Protein AF-A0A454TM75-F1 (afdb_monomer_lite)

Organism: NCBI:txid1310165

Sequence (75 aa):
MEEWTQVSPYGWTHPSGWAIALMNVHGQAGYMLSCNAFIHGPFDKLWDAQARHAILAPSTTVREGASKEDEARCA

Radius of gyration: 13.9 Å; chains: 1; bounding box: 32×20×44 Å

Secondary structure (DSSP, 8-state):
----EEEETTEEE-TTS-EEEEEEETTEEEEEEEETTEEEEEESSHHHHHHHHHHHS-------S-----SSS--

pLDDT: mean 79.39, std 19.52, range [37.41, 95.31]

Structure (mmCIF, N/CA/C/O backbone):
data_AF-A0A454TM75-F1
#
_entry.id   AF-A0A454TM75-F1
#
loop_
_atom_site.group_PDB
_atom_site.id
_atom_site.type_symbol
_atom_site.label_atom_id
_atom_site.label_alt_id
_atom_site.label_comp_id
_atom_site.label_asym_id
_atom_site.label_entity_id
_atom_site.label_seq_id
_atom_site.pdbx_PDB_ins_code
_atom_site.Cartn_x
_atom_site.Cartn_y
_atom_site.Cartn_z
_atom_site.occupancy
_atom_site.B_iso_or_equiv
_atom_site.auth_seq_id
_atom_site.auth_comp_id
_atom_site.auth_asym_id
_atom_site.auth_atom_id
_atom_site.pdbx_PDB_model_num
ATOM 1 N N . MET A 1 1 ? -1.236 11.054 -11.326 1.00 49.91 1 MET A N 1
ATOM 2 C CA . MET A 1 1 ? -1.778 10.437 -10.091 1.00 49.91 1 MET A CA 1
ATOM 3 C C . MET A 1 1 ? -2.754 9.316 -10.480 1.00 49.91 1 MET A C 1
ATOM 5 O O . MET A 1 1 ? -3.813 9.206 -9.889 1.00 49.91 1 MET A O 1
ATOM 9 N N . GLU A 1 2 ? -2.435 8.512 -11.505 1.00 57.47 2 GLU A N 1
ATOM 10 C CA . GLU A 1 2 ? -3.419 7.633 -12.178 1.00 57.47 2 GLU A CA 1
ATOM 11 C C . GLU A 1 2 ? -2.972 6.165 -12.289 1.00 57.47 2 GLU A C 1
ATOM 13 O O . GLU A 1 2 ? -3.587 5.383 -13.000 1.00 57.47 2 GLU A O 1
ATOM 18 N N . GLU A 1 3 ? -1.922 5.751 -11.577 1.00 81.62 3 GLU A N 1
ATOM 19 C CA . GLU A 1 3 ? -1.363 4.399 -11.758 1.00 81.62 3 GLU A CA 1
ATOM 20 C C . GLU A 1 3 ? -1.750 3.412 -10.642 1.00 81.62 3 GLU A C 1
ATOM 22 O O . GLU A 1 3 ? -1.484 2.217 -10.742 1.00 81.62 3 GLU A O 1
ATOM 27 N N . TRP A 1 4 ? -2.424 3.872 -9.584 1.00 88.81 4 TRP A N 1
ATOM 28 C CA . TRP A 1 4 ? -2.875 3.008 -8.490 1.00 88.81 4 TRP A CA 1
ATOM 29 C C . TRP A 1 4 ? -4.322 2.569 -8.699 1.00 88.81 4 TRP A C 1
ATOM 31 O O . TRP A 1 4 ? -5.246 3.374 -8.605 1.00 88.81 4 TRP A O 1
ATOM 41 N N . THR A 1 5 ? -4.525 1.274 -8.933 1.00 92.94 5 THR A N 1
ATOM 42 C CA . THR A 1 5 ? -5.857 0.666 -9.028 1.00 92.94 5 THR A CA 1
ATOM 43 C C . THR A 1 5 ? -6.272 0.135 -7.667 1.00 92.94 5 THR A C 1
ATOM 45 O O . THR A 1 5 ? -5.569 -0.686 -7.080 1.00 92.94 5 THR A O 1
ATOM 48 N N . GLN A 1 6 ? -7.418 0.577 -7.157 1.00 94.31 6 GLN A N 1
ATOM 49 C CA . GLN A 1 6 ? -7.979 0.006 -5.938 1.00 94.31 6 GLN A CA 1
ATOM 50 C C . GLN A 1 6 ? -8.615 -1.354 -6.250 1.00 94.31 6 GLN A C 1
ATOM 52 O O . GLN A 1 6 ? -9.579 -1.434 -7.005 1.00 94.31 6 GLN A O 1
ATOM 57 N N . VAL A 1 7 ? -8.077 -2.421 -5.661 1.00 93.44 7 VAL A N 1
ATOM 58 C CA . VAL A 1 7 ? -8.569 -3.800 -5.845 1.00 93.44 7 VAL A CA 1
ATOM 59 C C . VAL A 1 7 ? -9.452 -4.262 -4.688 1.00 93.44 7 VAL A C 1
ATOM 61 O O . VAL A 1 7 ? -10.188 -5.236 -4.813 1.00 93.44 7 VAL A O 1
ATOM 64 N N . SER A 1 8 ? -9.393 -3.568 -3.548 1.00 92.31 8 SER A N 1
ATOM 65 C CA . SER A 1 8 ? -10.251 -3.823 -2.390 1.00 92.31 8 SER A CA 1
ATOM 66 C C . SER A 1 8 ? -10.408 -2.561 -1.527 1.00 92.31 8 SER A C 1
ATOM 68 O O . SER A 1 8 ? -9.630 -1.614 -1.682 1.00 92.31 8 SER A O 1
ATOM 70 N N . PRO A 1 9 ? -11.351 -2.529 -0.564 1.00 91.12 9 PRO A N 1
ATOM 71 C CA . PRO A 1 9 ? -11.505 -1.398 0.360 1.00 91.12 9 PRO A CA 1
ATOM 72 C C . PRO A 1 9 ? -10.232 -1.036 1.138 1.00 91.12 9 PRO A C 1
ATOM 74 O O . PRO A 1 9 ? -10.091 0.095 1.591 1.00 91.12 9 PRO A O 1
ATOM 77 N N . TYR A 1 10 ? -9.300 -1.983 1.258 1.00 93.19 10 TYR A N 1
ATOM 78 C CA . TYR A 1 10 ? -8.056 -1.841 2.007 1.00 93.19 10 TYR A CA 1
ATOM 79 C C . TYR A 1 10 ? -6.814 -2.046 1.135 1.00 93.19 10 TYR A C 1
ATOM 81 O O . TYR A 1 10 ? -5.733 -2.225 1.680 1.00 93.19 10 TYR A O 1
ATOM 89 N N . GLY A 1 11 ? -6.930 -2.084 -0.196 1.00 94.50 11 GLY A N 1
ATOM 90 C CA . GLY A 1 11 ? -5.826 -2.524 -1.048 1.00 94.50 11 GLY A CA 1
ATOM 91 C C . GLY A 1 11 ? -5.781 -1.858 -2.414 1.00 94.50 11 GLY A C 1
ATOM 92 O O . GLY A 1 11 ? -6.794 -1.776 -3.113 1.00 94.50 11 GLY A O 1
ATOM 93 N N . TRP A 1 12 ? -4.577 -1.459 -2.811 1.00 95.19 12 TRP A N 1
ATOM 94 C CA . TRP A 1 12 ? -4.256 -0.849 -4.095 1.00 95.19 12 TRP A CA 1
ATOM 95 C C . TRP A 1 12 ? -3.094 -1.586 -4.751 1.00 95.19 12 TRP A C 1
ATOM 97 O O . TRP A 1 12 ? -2.166 -2.023 -4.076 1.00 95.19 12 TRP A O 1
ATOM 107 N N . THR A 1 13 ? -3.117 -1.685 -6.071 1.00 93.62 13 THR A N 1
ATOM 108 C CA . THR A 1 13 ? -2.051 -2.292 -6.870 1.00 93.62 13 THR A CA 1
ATOM 109 C C . THR A 1 13 ? -1.579 -1.334 -7.948 1.00 93.6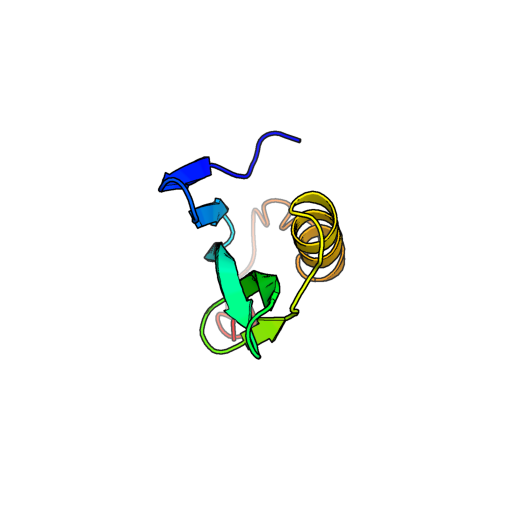2 13 THR A C 1
ATOM 111 O O . THR A 1 13 ? -2.365 -0.545 -8.475 1.00 93.62 13 THR A O 1
ATOM 114 N N . HIS A 1 14 ? -0.308 -1.449 -8.302 1.00 90.56 14 HIS A N 1
ATOM 115 C CA . HIS A 1 14 ? 0.361 -0.661 -9.322 1.00 90.56 14 HIS A CA 1
ATOM 116 C C . HIS A 1 14 ? 0.850 -1.565 -10.466 1.00 90.56 14 HIS A C 1
ATOM 118 O O . HIS A 1 14 ? 1.397 -2.636 -10.185 1.00 90.56 14 HIS A O 1
ATOM 124 N N . PRO A 1 15 ? 0.759 -1.146 -11.743 1.00 87.38 15 PRO A N 1
ATOM 125 C CA . PRO A 1 15 ? 1.270 -1.907 -12.889 1.00 87.38 15 PRO A CA 1
ATOM 126 C C . PRO A 1 15 ? 2.755 -2.284 -12.800 1.00 87.38 15 PRO A C 1
ATOM 128 O O . PRO A 1 15 ? 3.187 -3.253 -13.414 1.00 87.38 15 PRO A O 1
ATOM 131 N N . SER A 1 16 ? 3.545 -1.548 -12.013 1.00 84.19 16 SER A N 1
ATOM 132 C CA . SER A 1 16 ? 4.960 -1.865 -11.767 1.00 84.19 16 SER A CA 1
ATOM 133 C C . SER A 1 16 ? 5.187 -3.014 -10.771 1.00 84.19 16 SER A C 1
ATOM 135 O O . SER A 1 16 ? 6.327 -3.236 -10.374 1.00 84.19 16 SER A O 1
ATOM 137 N N . GLY A 1 17 ? 4.131 -3.712 -10.336 1.00 87.69 17 GLY A N 1
ATOM 138 C CA . GLY A 1 17 ? 4.207 -4.849 -9.409 1.00 87.69 17 GLY A CA 1
ATOM 139 C C . GLY A 1 17 ? 4.157 -4.473 -7.925 1.00 87.69 17 GLY A C 1
ATOM 140 O O . GLY A 1 17 ? 4.356 -5.330 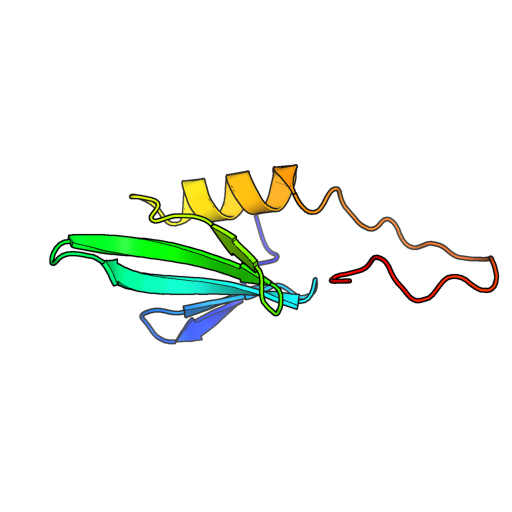-7.070 1.00 87.69 17 GLY A O 1
ATOM 141 N N . TRP A 1 18 ? 3.888 -3.206 -7.608 1.00 92.38 18 TRP A N 1
ATOM 142 C CA . TRP A 1 18 ? 3.780 -2.739 -6.227 1.00 92.38 18 TRP A CA 1
ATOM 143 C C . TRP A 1 18 ? 2.346 -2.834 -5.718 1.00 92.38 18 TRP A C 1
ATOM 145 O O . TRP A 1 18 ? 1.388 -2.668 -6.473 1.00 92.38 18 TRP A O 1
ATOM 155 N N . ALA A 1 19 ? 2.197 -3.048 -4.418 1.00 94.12 19 ALA A N 1
ATOM 156 C CA . ALA A 1 19 ? 0.914 -3.078 -3.739 1.00 94.12 19 ALA A CA 1
ATOM 157 C C . ALA A 1 19 ? 0.950 -2.214 -2.478 1.00 94.12 19 ALA A C 1
ATOM 159 O O . ALA A 1 19 ? 1.955 -2.168 -1.769 1.00 94.12 19 ALA A O 1
ATOM 160 N N . ILE A 1 20 ? -0.164 -1.551 -2.185 1.00 95.31 20 ILE A N 1
ATOM 161 C CA . ILE A 1 20 ? -0.405 -0.866 -0.919 1.00 95.31 20 ILE A CA 1
ATOM 162 C C . ILE A 1 20 ? -1.554 -1.574 -0.218 1.00 95.31 20 ILE A C 1
ATOM 164 O O . ILE A 1 20 ? -2.599 -1.798 -0.824 1.00 95.31 20 ILE A O 1
ATOM 168 N N . ALA A 1 21 ? -1.385 -1.881 1.061 1.00 95.12 21 ALA A N 1
ATOM 169 C CA . ALA A 1 21 ? -2.434 -2.443 1.897 1.00 95.12 21 ALA A CA 1
ATOM 170 C C . ALA A 1 21 ? -2.637 -1.595 3.155 1.00 95.12 21 ALA A C 1
ATOM 172 O O . ALA A 1 21 ? -1.673 -1.227 3.820 1.00 95.12 21 ALA A O 1
ATOM 173 N N . LEU A 1 22 ? -3.887 -1.303 3.498 1.00 95.25 22 LEU A N 1
ATOM 174 C CA . LEU A 1 22 ? -4.273 -0.704 4.768 1.00 95.25 22 LEU A CA 1
ATOM 175 C C . LEU A 1 22 ? -4.446 -1.824 5.796 1.00 95.25 22 LEU A C 1
ATOM 177 O O . LEU A 1 22 ? -5.317 -2.682 5.656 1.00 95.25 22 LEU A O 1
ATOM 181 N N . MET A 1 23 ? -3.595 -1.830 6.816 1.00 93.44 23 MET A N 1
ATOM 182 C CA . MET A 1 23 ? -3.530 -2.880 7.830 1.00 93.44 23 MET A CA 1
ATOM 183 C C . MET A 1 23 ? -3.412 -2.275 9.227 1.00 93.44 23 MET A C 1
ATOM 185 O O . MET A 1 23 ? -2.894 -1.175 9.394 1.00 93.44 23 MET A O 1
ATOM 189 N N . ASN A 1 24 ? -3.850 -3.012 10.249 1.00 92.81 24 ASN A N 1
ATOM 190 C CA . ASN A 1 24 ? -3.595 -2.624 11.634 1.00 92.81 24 ASN A CA 1
ATOM 191 C C . ASN A 1 24 ? -2.215 -3.134 12.064 1.00 92.81 24 ASN A C 1
ATOM 193 O O . ASN A 1 24 ? -2.024 -4.334 12.257 1.00 92.81 24 ASN A O 1
ATOM 197 N N . VAL A 1 25 ? -1.268 -2.220 12.246 1.00 86.62 25 VAL A N 1
ATOM 198 C CA . VAL A 1 25 ? 0.094 -2.497 12.709 1.00 86.62 25 VAL A CA 1
ATOM 199 C C . VAL A 1 25 ? 0.205 -2.001 14.148 1.00 86.62 25 VAL A C 1
ATOM 201 O O . VAL A 1 25 ? -0.038 -0.832 14.428 1.00 86.62 25 VAL A O 1
ATOM 204 N N . HIS A 1 26 ? 0.492 -2.906 15.088 1.00 88.06 26 HIS A N 1
ATOM 205 C CA . HIS A 1 26 ? 0.513 -2.604 16.531 1.00 88.06 26 HIS A CA 1
ATOM 206 C C . HIS A 1 26 ? -0.765 -1.911 17.054 1.00 88.06 26 HIS A C 1
ATOM 208 O O . HIS A 1 26 ? -0.718 -1.084 17.960 1.00 88.06 26 HIS A O 1
ATOM 214 N N . GLY A 1 27 ? -1.924 -2.258 16.484 1.00 91.75 27 GLY A N 1
ATOM 215 C CA . GLY A 1 27 ? -3.218 -1.698 16.886 1.00 91.75 27 GLY A CA 1
ATOM 216 C C . GLY A 1 27 ? -3.533 -0.315 16.307 1.00 91.75 27 GLY A C 1
ATOM 217 O O . GLY A 1 27 ? -4.522 0.283 16.719 1.00 91.75 27 GLY A O 1
ATOM 218 N N . GLN A 1 28 ? -2.730 0.191 15.368 1.00 92.00 28 GLN A N 1
ATOM 219 C CA . GLN A 1 28 ? -2.992 1.430 14.631 1.00 92.00 28 GLN A CA 1
ATOM 220 C C . GLN A 1 28 ? -3.144 1.134 13.138 1.00 92.00 28 GLN A C 1
ATOM 222 O O . GLN A 1 28 ? -2.408 0.314 12.590 1.00 92.00 28 GLN A O 1
ATOM 227 N N . ALA A 1 29 ? -4.100 1.789 12.479 1.00 92.38 29 ALA A N 1
ATOM 228 C CA . ALA A 1 29 ? -4.284 1.647 11.040 1.00 92.38 29 ALA A CA 1
ATOM 229 C C . ALA A 1 29 ? -3.129 2.335 10.298 1.00 92.38 29 ALA A C 1
ATOM 231 O O . ALA A 1 29 ? -2.850 3.506 10.543 1.00 92.38 29 ALA A O 1
ATOM 232 N N . GLY A 1 30 ? -2.480 1.614 9.389 1.00 94.69 30 GLY A N 1
ATOM 233 C CA . GLY A 1 30 ? -1.358 2.109 8.605 1.00 94.69 30 GLY A CA 1
ATOM 234 C C . GLY A 1 30 ? -1.328 1.507 7.206 1.00 94.69 30 GLY A C 1
ATOM 235 O O . GLY A 1 30 ? -1.720 0.361 6.980 1.00 94.69 30 GLY A O 1
ATOM 236 N N . TYR A 1 31 ? -0.856 2.298 6.254 1.00 95.06 31 TYR A N 1
ATOM 237 C CA . TYR A 1 31 ? -0.642 1.887 4.877 1.00 95.06 31 TYR A CA 1
ATOM 238 C C . TYR A 1 31 ? 0.735 1.244 4.751 1.00 95.06 31 TYR A C 1
ATOM 240 O O . TYR A 1 31 ? 1.752 1.826 5.118 1.00 95.06 31 TYR A O 1
ATOM 248 N N . MET A 1 32 ? 0.766 0.036 4.219 1.00 95.00 32 MET A N 1
ATOM 249 C CA . MET A 1 32 ? 1.963 -0.760 4.001 1.00 95.00 32 MET A CA 1
ATOM 250 C C . MET A 1 32 ? 2.215 -0.823 2.505 1.00 95.00 32 MET A C 1
ATOM 252 O O . MET A 1 32 ? 1.354 -1.287 1.763 1.00 95.00 32 MET A O 1
ATOM 256 N N . LEU A 1 33 ? 3.375 -0.355 2.060 1.00 94.69 33 LEU A N 1
ATOM 257 C CA . LEU A 1 33 ? 3.815 -0.464 0.675 1.00 94.69 33 LEU A CA 1
ATOM 258 C C . LEU A 1 33 ? 4.658 -1.732 0.525 1.00 94.69 33 LEU A C 1
ATOM 260 O O . LEU A 1 33 ? 5.570 -1.956 1.313 1.00 94.69 33 LEU A O 1
ATOM 264 N N . SER A 1 34 ? 4.400 -2.536 -0.498 1.00 92.62 34 SER A N 1
ATOM 265 C CA . SER A 1 34 ? 5.137 -3.775 -0.741 1.00 92.62 34 SER A CA 1
ATOM 266 C C . SER A 1 34 ? 5.423 -4.008 -2.223 1.00 92.62 34 SER A C 1
ATOM 268 O O . SER A 1 34 ? 4.632 -3.624 -3.084 1.00 92.62 34 SER A O 1
ATOM 270 N N . CYS A 1 35 ? 6.558 -4.641 -2.510 1.00 90.19 35 CYS A N 1
ATOM 271 C CA . CYS A 1 35 ? 6.884 -5.268 -3.793 1.00 90.19 35 CYS A CA 1
ATOM 272 C C . CYS A 1 35 ? 7.635 -6.561 -3.492 1.00 90.19 35 CYS A C 1
ATOM 274 O O . CYS A 1 35 ? 8.673 -6.534 -2.827 1.00 90.19 35 CYS A O 1
ATOM 276 N N . ASN A 1 36 ? 7.112 -7.694 -3.959 1.00 84.94 36 ASN A N 1
ATOM 277 C CA . ASN A 1 36 ? 7.644 -9.026 -3.664 1.00 84.94 36 ASN A CA 1
ATOM 278 C C . ASN A 1 36 ? 7.879 -9.244 -2.156 1.00 84.94 36 ASN A C 1
ATOM 280 O O . ASN A 1 36 ? 6.926 -9.247 -1.382 1.00 84.94 36 ASN A O 1
ATOM 284 N N . ALA A 1 37 ? 9.134 -9.432 -1.737 1.00 85.00 37 ALA A N 1
ATOM 285 C CA . ALA A 1 37 ? 9.507 -9.664 -0.341 1.00 85.00 37 ALA A CA 1
ATOM 286 C C . ALA A 1 37 ? 9.802 -8.372 0.446 1.00 85.00 37 ALA A C 1
ATOM 288 O O . ALA A 1 37 ? 10.025 -8.428 1.656 1.00 85.00 37 ALA A O 1
ATOM 289 N N . PHE A 1 38 ? 9.816 -7.211 -0.215 1.00 87.31 38 PHE A N 1
ATOM 290 C CA . PHE A 1 38 ? 10.133 -5.934 0.413 1.00 87.31 38 PHE A CA 1
ATOM 291 C C . PHE A 1 38 ? 8.871 -5.229 0.885 1.00 87.31 38 PHE A C 1
ATOM 293 O O . PHE A 1 38 ? 7.903 -5.088 0.138 1.00 87.31 38 PHE A O 1
ATOM 300 N N . ILE A 1 39 ? 8.910 -4.757 2.129 1.00 90.75 39 ILE A N 1
ATOM 301 C CA . ILE A 1 39 ? 7.814 -4.049 2.780 1.00 90.75 39 ILE A CA 1
ATOM 302 C C . ILE A 1 39 ? 8.352 -2.736 3.354 1.00 90.75 39 ILE A C 1
ATOM 304 O O . ILE A 1 39 ? 9.396 -2.704 4.005 1.00 90.75 39 ILE A O 1
ATOM 308 N N . HIS A 1 40 ? 7.622 -1.649 3.128 1.00 91.69 40 HIS A N 1
ATOM 309 C CA . HIS A 1 40 ? 7.900 -0.313 3.635 1.00 91.69 40 HIS A CA 1
ATOM 310 C C . HIS A 1 40 ? 6.667 0.242 4.355 1.00 91.69 40 HIS A C 1
ATOM 312 O O . HIS A 1 40 ? 5.544 0.097 3.871 1.00 91.69 40 HIS A O 1
ATOM 318 N N . GLY A 1 41 ? 6.888 0.914 5.484 1.00 89.75 41 GLY A N 1
ATOM 319 C CA . GLY A 1 41 ? 5.831 1.488 6.318 1.00 89.75 41 GLY A CA 1
ATOM 320 C C . GLY A 1 41 ? 5.951 1.048 7.784 1.00 89.75 41 GLY A C 1
ATOM 321 O O . GLY A 1 41 ? 7.008 0.543 8.174 1.00 89.75 41 GLY A O 1
ATOM 322 N N . PRO A 1 42 ? 4.890 1.229 8.592 1.00 92.94 42 PRO A N 1
ATOM 323 C CA . PRO A 1 42 ? 3.579 1.765 8.209 1.00 92.94 42 PRO A CA 1
ATOM 324 C C . PRO A 1 42 ? 3.620 3.265 7.879 1.00 92.94 42 PRO A C 1
ATOM 326 O O . PRO A 1 42 ? 4.400 4.017 8.457 1.00 92.94 42 PRO A O 1
ATOM 329 N N . PHE A 1 43 ? 2.772 3.693 6.947 1.00 94.19 43 PHE A N 1
ATOM 330 C CA . PHE A 1 43 ? 2.524 5.096 6.617 1.00 94.19 43 PHE A CA 1
ATOM 331 C C . PHE A 1 43 ? 1.144 5.521 7.119 1.00 94.19 43 PHE A C 1
ATOM 333 O O . PHE A 1 43 ? 0.193 4.745 7.033 1.00 94.19 43 PHE A O 1
ATOM 340 N N . ASP A 1 44 ? 0.999 6.765 7.569 1.00 92.06 44 ASP A N 1
ATOM 341 C CA . ASP A 1 44 ? -0.283 7.256 8.095 1.00 92.06 44 ASP A CA 1
ATOM 342 C C . ASP A 1 44 ? -1.305 7.530 6.983 1.00 92.06 44 ASP A C 1
ATOM 344 O O . ASP A 1 44 ? -2.517 7.427 7.188 1.00 92.06 44 ASP A O 1
ATOM 348 N N . LYS A 1 45 ? -0.832 7.884 5.782 1.00 92.62 45 LYS A N 1
ATOM 349 C CA . LYS A 1 45 ? -1.679 8.242 4.639 1.00 92.62 45 LYS A CA 1
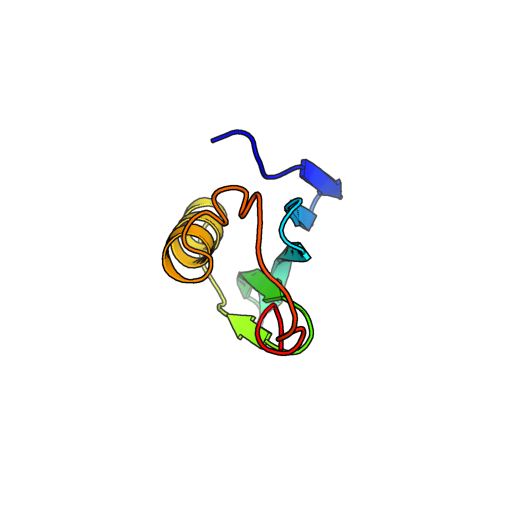ATOM 350 C C . LYS A 1 45 ? -1.305 7.447 3.397 1.00 92.62 45 LYS A C 1
ATOM 352 O O . LYS A 1 45 ? -0.133 7.197 3.124 1.00 92.62 45 LYS A O 1
ATOM 357 N N . LEU A 1 46 ? -2.317 7.151 2.578 1.00 91.12 46 LEU A N 1
ATOM 358 C CA . LEU A 1 46 ? -2.141 6.503 1.276 1.00 91.12 46 LEU A CA 1
ATOM 359 C C . LEU A 1 46 ? -1.139 7.261 0.389 1.00 91.12 46 LEU A C 1
ATOM 361 O O . LEU A 1 46 ? -0.285 6.648 -0.243 1.00 91.12 46 LEU A O 1
ATOM 365 N N . TRP A 1 47 ? -1.215 8.595 0.381 1.00 91.50 47 TRP A N 1
ATOM 366 C CA . TRP A 1 47 ? -0.311 9.449 -0.392 1.00 91.50 47 TRP A CA 1
ATOM 367 C C . TRP A 1 47 ? 1.163 9.268 -0.007 1.00 91.50 47 TRP A C 1
ATOM 369 O O . TRP A 1 47 ? 2.019 9.282 -0.884 1.00 91.50 47 TRP A O 1
ATOM 379 N N . ASP A 1 48 ? 1.472 9.040 1.271 1.00 93.25 48 ASP A N 1
ATOM 380 C CA . ASP A 1 48 ? 2.857 8.875 1.724 1.00 93.25 48 ASP A CA 1
ATOM 381 C C . ASP A 1 48 ? 3.450 7.554 1.210 1.00 93.25 48 ASP A C 1
ATOM 383 O O . ASP A 1 48 ? 4.598 7.510 0.764 1.00 93.25 48 ASP A O 1
ATOM 387 N N . ALA A 1 49 ? 2.636 6.493 1.172 1.00 92.19 49 ALA A N 1
ATOM 388 C CA . ALA A 1 49 ? 3.006 5.224 0.551 1.00 92.19 49 ALA A CA 1
ATOM 389 C C . ALA A 1 49 ? 3.222 5.374 -0.968 1.00 92.19 49 ALA A C 1
ATOM 391 O O . ALA A 1 49 ? 4.196 4.854 -1.513 1.00 92.19 49 ALA A O 1
ATOM 392 N N . GLN A 1 50 ? 2.362 6.133 -1.653 1.00 91.38 50 GLN A N 1
ATOM 393 C CA . GLN A 1 50 ? 2.512 6.425 -3.085 1.00 91.38 50 GLN A CA 1
ATOM 394 C C . GLN A 1 50 ? 3.756 7.279 -3.375 1.00 91.38 50 GLN A C 1
ATOM 396 O O . GLN A 1 50 ? 4.498 6.996 -4.312 1.00 91.38 50 GLN A O 1
ATOM 401 N N . ALA A 1 51 ? 4.033 8.290 -2.550 1.00 91.12 51 ALA A N 1
ATOM 402 C CA . ALA A 1 51 ? 5.232 9.113 -2.660 1.00 91.12 51 ALA A CA 1
ATOM 403 C C . ALA A 1 51 ? 6.498 8.279 -2.424 1.00 91.12 51 ALA A C 1
ATOM 405 O O . ALA A 1 51 ? 7.492 8.441 -3.133 1.00 91.12 51 ALA A O 1
ATOM 406 N N . ARG A 1 52 ? 6.459 7.334 -1.473 1.00 91.00 52 ARG A N 1
ATOM 407 C CA . ARG A 1 52 ? 7.565 6.400 -1.259 1.00 91.00 52 ARG A CA 1
ATOM 408 C C . ARG A 1 52 ? 7.796 5.507 -2.474 1.00 91.00 52 ARG A C 1
ATOM 410 O O . ARG A 1 52 ? 8.950 5.317 -2.848 1.00 91.00 52 ARG A O 1
ATOM 417 N N . HIS A 1 53 ? 6.738 5.001 -3.104 1.00 90.12 53 HIS A N 1
ATOM 418 C CA . HIS A 1 53 ? 6.848 4.259 -4.363 1.00 90.12 53 HIS A CA 1
AT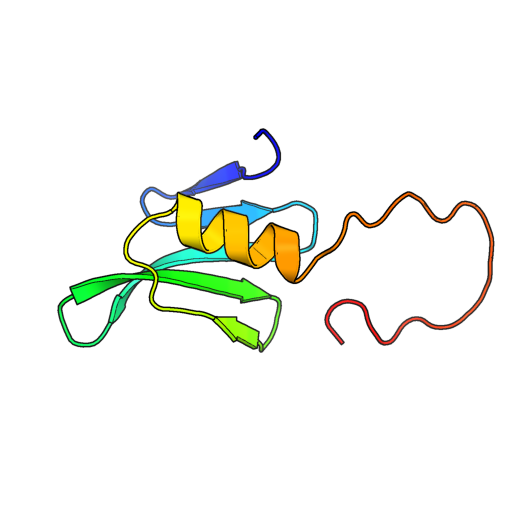OM 419 C C . HIS A 1 53 ? 7.503 5.097 -5.464 1.00 90.12 53 HIS A C 1
ATOM 421 O O . HIS A 1 53 ? 8.447 4.611 -6.076 1.00 90.12 53 HIS A O 1
ATOM 427 N N . ALA A 1 54 ? 7.111 6.361 -5.644 1.00 87.38 54 ALA A N 1
ATOM 428 C CA . ALA A 1 54 ? 7.712 7.241 -6.652 1.00 87.38 54 ALA A CA 1
ATOM 429 C C . ALA A 1 54 ? 9.229 7.454 -6.458 1.00 87.38 54 ALA A C 1
ATOM 431 O O . ALA A 1 54 ? 9.955 7.670 -7.426 1.00 87.38 54 ALA A O 1
ATOM 432 N N . ILE A 1 55 ? 9.720 7.375 -5.215 1.00 86.44 55 ILE A N 1
ATOM 433 C CA . ILE A 1 55 ? 11.156 7.431 -4.896 1.00 86.44 55 ILE A CA 1
ATOM 434 C C . ILE A 1 55 ? 11.853 6.094 -5.197 1.00 86.44 55 ILE A C 1
ATOM 436 O O . ILE A 1 55 ? 12.993 6.084 -5.654 1.00 86.44 55 ILE A O 1
ATOM 440 N N . LEU A 1 56 ? 11.200 4.969 -4.890 1.00 84.31 56 LEU A N 1
ATOM 441 C CA . LEU A 1 56 ? 11.787 3.625 -4.974 1.00 84.31 56 LEU A CA 1
ATOM 442 C C . LEU A 1 56 ? 11.728 3.013 -6.376 1.00 84.31 56 LEU A C 1
ATOM 444 O O . LEU A 1 56 ? 12.594 2.222 -6.737 1.00 84.31 56 LEU A O 1
ATOM 448 N N . ALA A 1 57 ? 10.714 3.367 -7.156 1.00 73.81 57 ALA A N 1
ATOM 449 C CA . ALA A 1 57 ? 10.506 2.920 -8.521 1.00 73.81 57 ALA A CA 1
ATOM 450 C C . ALA A 1 57 ? 10.564 4.139 -9.453 1.00 73.81 57 ALA A C 1
ATOM 452 O O . ALA A 1 57 ? 9.518 4.584 -9.932 1.00 73.81 57 ALA A O 1
ATOM 453 N N . PRO A 1 58 ? 11.762 4.713 -9.703 1.00 59.03 58 PRO A N 1
ATOM 454 C CA . PRO A 1 58 ? 11.895 5.752 -10.711 1.00 59.03 58 PRO A CA 1
ATOM 455 C C . PRO A 1 58 ? 11.393 5.176 -12.033 1.00 59.03 58 PRO A C 1
ATOM 457 O O . PRO A 1 58 ? 11.772 4.065 -12.410 1.00 59.03 58 PRO A O 1
ATOM 460 N N . SER A 1 59 ? 10.479 5.909 -12.668 1.00 53.12 59 SER A N 1
ATOM 461 C CA . SER A 1 59 ? 9.718 5.527 -13.853 1.00 53.12 59 SER A CA 1
ATOM 462 C C . SER A 1 59 ? 10.538 4.620 -14.763 1.00 53.12 59 SER A C 1
ATOM 464 O O . SER A 1 59 ? 11.546 5.052 -15.323 1.00 53.12 59 SER A O 1
ATOM 466 N N . THR A 1 60 ? 10.131 3.356 -14.909 1.00 51.19 60 THR A N 1
ATOM 467 C CA . THR A 1 60 ? 10.681 2.492 -15.954 1.00 51.19 60 THR A CA 1
ATOM 468 C C . THR A 1 60 ? 10.224 3.054 -17.290 1.00 51.19 60 THR A C 1
ATOM 470 O O . THR A 1 60 ? 9.205 2.640 -17.839 1.00 51.19 60 THR A O 1
ATOM 473 N N . THR A 1 61 ? 10.953 4.046 -17.788 1.00 42.56 61 THR A N 1
ATOM 474 C CA . THR A 1 61 ? 10.885 4.493 -19.169 1.00 42.56 61 THR A CA 1
ATOM 475 C C . THR A 1 61 ? 11.185 3.271 -20.026 1.00 42.56 61 THR A C 1
ATOM 477 O O . THR A 1 61 ? 12.180 2.580 -19.803 1.00 42.56 61 THR A O 1
ATOM 480 N N . VAL A 1 62 ? 10.272 2.968 -20.946 1.00 45.53 62 VAL A N 1
ATOM 481 C CA . VAL A 1 62 ? 10.340 1.858 -21.899 1.00 45.53 62 VAL A CA 1
ATOM 482 C C . VAL A 1 62 ? 11.755 1.747 -22.467 1.00 45.53 62 VAL A C 1
ATOM 484 O O . VAL A 1 62 ? 12.209 2.628 -23.193 1.00 45.53 62 VAL A O 1
ATOM 487 N N . ARG A 1 63 ? 12.467 0.668 -22.127 1.00 42.69 63 ARG A N 1
ATOM 488 C CA . ARG A 1 63 ? 13.744 0.345 -22.762 1.00 42.69 63 ARG A CA 1
ATOM 489 C C . 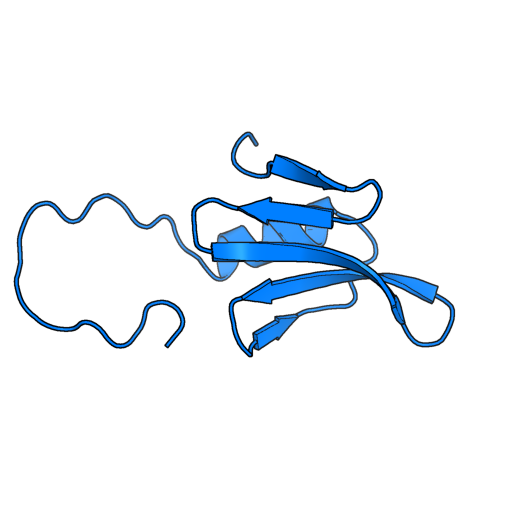ARG A 1 63 ? 13.441 -0.431 -24.039 1.00 42.69 63 ARG A C 1
ATOM 491 O O . ARG A 1 63 ? 13.435 -1.659 -24.051 1.00 42.69 63 ARG A O 1
ATOM 498 N N . GLU A 1 64 ? 13.134 0.301 -25.105 1.00 43.72 64 GLU A N 1
ATOM 499 C CA . GLU A 1 64 ? 13.237 -0.229 -26.461 1.00 43.72 64 GLU A CA 1
ATOM 500 C C . GLU A 1 64 ? 14.727 -0.487 -26.728 1.00 43.72 64 GLU A C 1
ATOM 502 O O . GLU A 1 64 ? 15.531 0.438 -26.816 1.00 43.72 64 GLU A O 1
ATOM 507 N N . GLY A 1 65 ? 15.107 -1.765 -26.757 1.00 48.22 65 GLY A N 1
ATOM 508 C CA . GLY A 1 65 ? 16.456 -2.208 -27.101 1.00 48.22 65 GLY A CA 1
ATOM 509 C C . GLY A 1 65 ? 17.412 -2.380 -25.916 1.00 48.22 65 GLY A C 1
ATOM 510 O O . GLY A 1 65 ? 17.933 -1.417 -25.359 1.00 48.22 65 GLY A O 1
ATOM 511 N N . ALA A 1 66 ? 17.683 -3.649 -25.593 1.00 40.03 66 ALA A N 1
ATOM 512 C CA . ALA A 1 66 ? 19.000 -4.227 -25.279 1.00 40.03 66 ALA A CA 1
ATOM 513 C C . ALA A 1 66 ? 18.897 -5.288 -24.173 1.00 40.03 66 ALA A C 1
ATOM 515 O O . ALA A 1 66 ? 18.866 -4.982 -22.986 1.00 40.03 66 ALA A O 1
ATOM 516 N N . SER A 1 67 ? 18.843 -6.538 -24.635 1.00 47.78 67 SER A N 1
ATOM 517 C CA . SER A 1 67 ? 19.698 -7.655 -24.229 1.00 47.78 67 SER A CA 1
ATOM 518 C C . SER A 1 67 ? 20.117 -7.771 -22.760 1.00 47.78 67 SER A C 1
ATOM 520 O O . SER A 1 67 ? 20.950 -7.005 -22.295 1.00 47.78 67 SER A O 1
ATOM 522 N N . LYS A 1 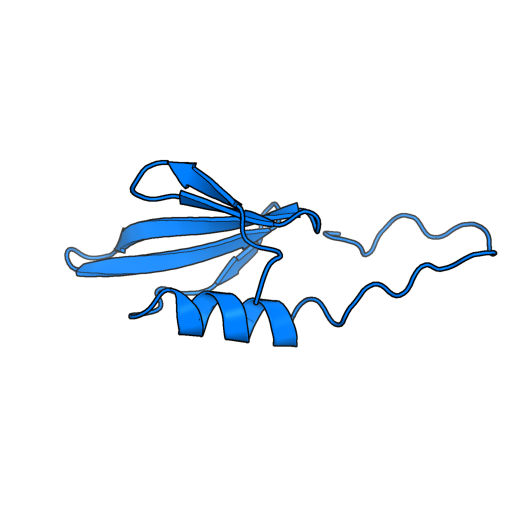68 ? 19.648 -8.867 -22.144 1.00 49.09 68 LYS A N 1
ATOM 523 C CA . LYS A 1 68 ? 20.248 -9.616 -21.024 1.00 49.09 68 LYS A CA 1
ATOM 524 C C . LYS A 1 68 ? 20.714 -8.776 -19.831 1.00 49.09 68 LYS A C 1
ATOM 526 O O . LYS A 1 68 ? 21.873 -8.405 -19.786 1.00 49.09 68 LYS A O 1
ATOM 531 N N . GLU A 1 69 ? 19.827 -8.610 -18.853 1.00 45.66 69 GLU A N 1
ATOM 532 C CA . GLU A 1 69 ? 20.115 -8.691 -17.408 1.00 45.66 69 GLU A CA 1
ATOM 533 C C . GLU A 1 69 ? 18.773 -8.570 -16.667 1.00 45.66 69 GLU A C 1
ATOM 535 O O . GLU A 1 69 ? 18.329 -7.507 -16.240 1.00 45.66 69 GLU A O 1
ATOM 540 N N . ASP A 1 70 ? 18.079 -9.706 -16.641 1.00 49.50 70 ASP A N 1
ATOM 541 C CA . ASP A 1 70 ? 16.794 -9.960 -15.991 1.00 49.50 70 ASP A CA 1
ATOM 542 C C . ASP A 1 70 ? 17.053 -10.378 -14.528 1.00 49.50 70 ASP A C 1
ATOM 544 O O . ASP A 1 70 ? 16.898 -11.542 -14.192 1.00 49.50 70 ASP A O 1
ATOM 548 N N . GLU A 1 71 ? 17.560 -9.486 -13.663 1.00 46.84 71 GLU A N 1
ATOM 549 C CA . GLU A 1 71 ? 17.665 -9.794 -12.216 1.00 46.84 71 GLU A CA 1
ATOM 550 C C . GLU A 1 71 ? 17.858 -8.568 -11.299 1.00 46.84 71 GLU A C 1
ATOM 552 O O . GLU A 1 71 ? 18.616 -8.610 -10.336 1.00 46.84 71 GLU A O 1
ATOM 557 N N . ALA A 1 72 ? 17.177 -7.451 -11.567 1.00 47.19 72 ALA A N 1
ATOM 558 C CA . ALA A 1 72 ? 17.114 -6.342 -10.597 1.00 47.19 72 ALA A CA 1
ATOM 559 C C . ALA A 1 72 ? 15.838 -5.499 -10.751 1.00 47.19 72 ALA A C 1
ATOM 561 O O . ALA A 1 72 ? 15.852 -4.265 -10.770 1.00 47.19 72 ALA A O 1
ATOM 562 N N . ARG A 1 73 ? 14.712 -6.175 -10.981 1.00 54.19 73 ARG A N 1
ATOM 563 C CA . ARG A 1 73 ? 13.397 -5.549 -11.104 1.00 54.19 73 ARG A CA 1
ATOM 564 C C . ARG A 1 73 ? 12.469 -6.234 -10.125 1.00 54.19 73 ARG A C 1
ATOM 566 O O . ARG A 1 73 ? 11.716 -7.120 -10.500 1.00 54.19 73 ARG A O 1
ATOM 573 N N . CYS A 1 74 ? 12.626 -5.914 -8.844 1.00 45.75 74 CYS A N 1
ATOM 574 C CA . CYS A 1 74 ? 12.108 -6.799 -7.805 1.00 45.75 74 CYS A CA 1
ATOM 575 C C . CYS A 1 74 ? 12.697 -8.229 -8.013 1.00 45.75 74 CYS A C 1
ATOM 577 O O . CYS A 1 74 ? 12.028 -9.243 -7.852 1.00 45.75 74 CYS A O 1
ATOM 579 N N . ALA A 1 75 ? 13.958 -8.265 -8.458 1.00 37.41 75 ALA A N 1
ATOM 580 C CA . ALA A 1 75 ? 15.083 -8.615 -7.600 1.00 37.41 75 ALA A CA 1
ATOM 581 C C . ALA A 1 75 ? 15.734 -7.297 -7.141 1.00 37.41 75 ALA A C 1
ATOM 583 O O . ALA A 1 75 ? 15.556 -6.294 -7.881 1.00 37.41 75 ALA A O 1
#

Foldseek 3Di:
DPQWDAPDPFKTAGPLQKIWGFDQDPNRTFIWIDHDPDIDDRHPDPVVSVVVCCVVCVDPDDPPDDDDDPDDSSD